Protein AF-A0A835HIG5-F1 (afdb_monomer)

pLDDT: mean 79.79, std 12.83, range [35.5, 94.94]

Secondary structure (DSSP, 8-state):
---TTHHHHHTT-S--HHHHTS-SEE----SS--S-GGG---SS----SS--------EE-SSTT--EE------TT-----SSSEE------

InterPro domains:
  IPR041469 Subtilisin-like protease, fibronectin type-III domain [PF17766] (39-87)

Foldseek 3Di:
DDDPCVCVVANPDDDDPVQVVADQKDFDADPDDPDDPLAGRDPDDDDDPDPDHHHHDIDGPHDAFDKDADDDDDPPVDDDDDPPRMDTHDDDD

Structure (mmCIF, N/CA/C/O backbone):
data_AF-A0A835HIG5-F1
#
_entry.id   AF-A0A835HIG5-F1
#
loop_
_atom_site.group_PDB
_atom_site.id
_atom_site.type_symbol
_atom_site.label_atom_id
_atom_site.label_alt_id
_atom_site.label_comp_id
_atom_site.label_asym_id
_atom_site.label_entity_id
_atom_site.label_seq_id
_atom_site.pdbx_PDB_ins_code
_atom_site.Cartn_x
_atom_site.Cartn_y
_atom_site.Cartn_z
_atom_site.occupancy
_atom_site.B_iso_or_equiv
_atom_site.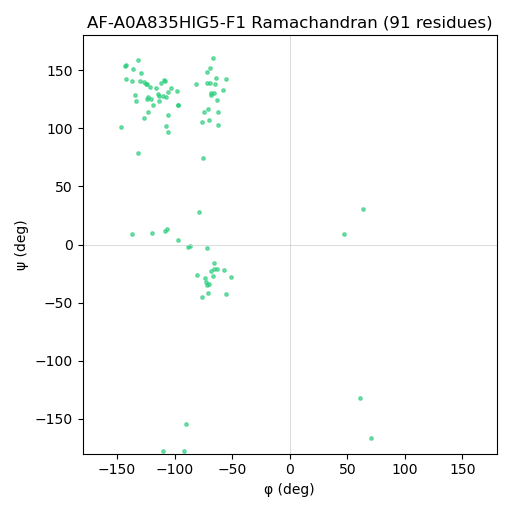auth_seq_id
_atom_site.auth_comp_id
_atom_site.auth_asym_id
_atom_site.auth_atom_id
_atom_site.pdbx_PDB_model_num
ATOM 1 N N . MET A 1 1 ? 2.284 -14.107 -19.522 1.00 35.50 1 MET A N 1
ATOM 2 C CA . MET A 1 1 ? 2.423 -12.793 -20.180 1.00 35.50 1 MET A CA 1
ATOM 3 C C . MET A 1 1 ? 2.311 -11.743 -19.090 1.00 35.50 1 MET A C 1
ATOM 5 O O . MET A 1 1 ? 1.210 -11.496 -18.626 1.00 35.50 1 MET A O 1
ATOM 9 N N . THR A 1 2 ? 3.433 -11.232 -18.590 1.00 46.38 2 THR A N 1
ATOM 10 C CA . THR A 1 2 ? 3.465 -10.095 -17.658 1.00 46.38 2 THR A CA 1
ATOM 11 C C . THR A 1 2 ? 3.984 -8.916 -18.463 1.00 46.38 2 THR A C 1
ATOM 13 O O . THR A 1 2 ? 5.159 -8.864 -18.814 1.00 46.38 2 THR A O 1
ATOM 16 N N . ASN A 1 3 ? 3.079 -8.045 -18.878 1.00 51.59 3 ASN A N 1
ATOM 17 C CA . ASN A 1 3 ? 3.389 -6.824 -19.600 1.00 51.59 3 ASN A CA 1
ATOM 18 C C . ASN A 1 3 ? 4.086 -5.857 -18.638 1.00 51.59 3 ASN A C 1
ATOM 20 O O . ASN A 1 3 ? 3.447 -5.310 -17.745 1.00 51.59 3 ASN A O 1
ATOM 24 N N . ALA A 1 4 ? 5.395 -5.676 -18.826 1.00 56.78 4 ALA A N 1
ATOM 25 C CA . ALA A 1 4 ? 6.230 -4.798 -18.005 1.00 56.78 4 ALA A CA 1
ATOM 26 C C . ALA A 1 4 ? 5.731 -3.336 -17.984 1.00 56.78 4 ALA A C 1
ATOM 28 O O . ALA A 1 4 ? 5.980 -2.631 -17.015 1.00 56.78 4 ALA A O 1
ATOM 29 N N . ASP A 1 5 ? 4.948 -2.928 -18.990 1.00 58.75 5 ASP A N 1
ATOM 30 C CA . ASP A 1 5 ? 4.459 -1.553 -19.162 1.00 58.75 5 ASP A CA 1
ATOM 31 C C . ASP A 1 5 ? 2.960 -1.373 -18.831 1.00 58.75 5 ASP A C 1
ATOM 33 O O . ASP A 1 5 ? 2.355 -0.360 -19.189 1.00 58.75 5 ASP A O 1
ATOM 37 N N . ALA A 1 6 ? 2.318 -2.352 -18.174 1.00 65.69 6 ALA A N 1
ATOM 38 C CA . ALA A 1 6 ? 0.874 -2.322 -17.888 1.00 65.69 6 ALA A CA 1
ATOM 39 C C . ALA A 1 6 ? 0.427 -1.061 -17.125 1.00 65.69 6 ALA A C 1
ATOM 41 O O . ALA A 1 6 ? -0.608 -0.467 -17.435 1.00 65.69 6 ALA A O 1
ATOM 42 N N . GLU A 1 7 ? 1.221 -0.664 -16.130 1.00 77.88 7 GLU A N 1
ATOM 43 C CA . GLU A 1 7 ? 0.874 0.385 -15.171 1.00 77.88 7 GLU A CA 1
ATOM 44 C C . GLU A 1 7 ? 0.918 1.788 -15.796 1.00 77.88 7 GLU A C 1
ATOM 46 O O . GLU A 1 7 ? 0.099 2.634 -15.448 1.00 77.88 7 GLU A O 1
ATOM 51 N N . PHE A 1 8 ? 1.799 2.034 -16.772 1.00 79.75 8 PHE A N 1
ATOM 52 C CA . PHE A 1 8 ? 1.863 3.323 -17.478 1.00 79.75 8 PHE A CA 1
ATOM 53 C C . PHE A 1 8 ? 0.802 3.458 -18.573 1.00 79.75 8 PHE A C 1
ATOM 55 O O . PHE A 1 8 ? 0.399 4.573 -18.897 1.00 79.75 8 PHE A O 1
ATOM 62 N N . GLY A 1 9 ? 0.333 2.338 -19.131 1.00 78.75 9 GLY A N 1
ATOM 63 C CA . GLY A 1 9 ? -0.751 2.344 -20.112 1.00 78.75 9 GLY A CA 1
ATOM 64 C C . GLY A 1 9 ? -2.125 2.551 -19.476 1.00 78.75 9 GLY A C 1
ATOM 65 O O . GLY A 1 9 ? -2.925 3.338 -19.978 1.00 78.75 9 GLY A O 1
ATOM 66 N N . TYR A 1 10 ? -2.402 1.846 -18.372 1.00 78.44 10 TYR A N 1
ATOM 67 C CA . TYR A 1 10 ? -3.759 1.748 -17.817 1.00 78.44 10 TYR A CA 1
ATOM 68 C C . TYR A 1 10 ? -3.839 1.880 -16.284 1.00 78.44 10 TYR A C 1
ATOM 70 O O . TYR A 1 10 ? -4.906 1.656 -15.712 1.00 78.44 10 TYR A O 1
ATOM 78 N N . GLY A 1 11 ? -2.752 2.240 -15.593 1.00 83.69 11 GLY A N 1
ATOM 79 C CA . GLY A 1 11 ? -2.750 2.429 -14.139 1.00 83.69 11 GLY A CA 1
ATOM 80 C C . GLY A 1 11 ? -3.116 1.156 -13.370 1.00 83.69 11 GLY A C 1
ATOM 81 O O . GLY A 1 1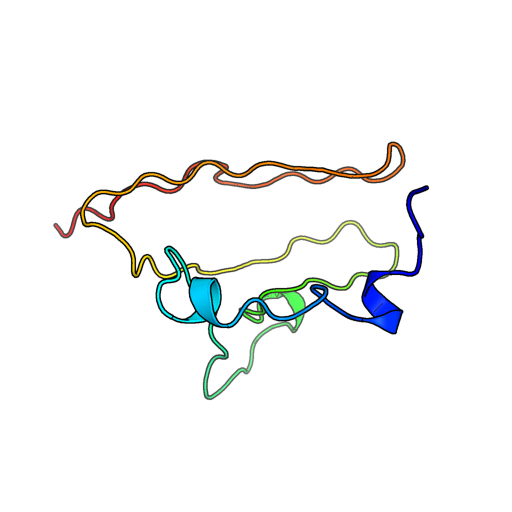1 ? -2.612 0.072 -13.653 1.00 83.69 11 GLY A O 1
ATOM 82 N N . VAL A 1 12 ? -4.034 1.281 -12.407 1.00 80.81 12 VAL A N 1
ATOM 83 C CA . VAL A 1 12 ? -4.521 0.177 -11.553 1.00 80.81 12 VAL A CA 1
ATOM 84 C C . VAL A 1 12 ? -5.565 -0.725 -12.237 1.00 80.81 12 VAL A C 1
ATOM 86 O O . VAL A 1 12 ? -6.374 -1.359 -11.562 1.00 80.81 12 VAL A O 1
ATOM 89 N N . SER A 1 13 ? -5.516 -0.834 -13.571 1.00 83.00 13 SER A N 1
ATOM 90 C CA . SER A 1 13 ? -6.411 -1.651 -14.407 1.00 83.00 13 SER A CA 1
ATOM 91 C C . SER A 1 13 ? -7.857 -1.122 -14.507 1.00 83.00 13 SER A C 1
ATOM 93 O O . SER A 1 13 ? -8.145 0.038 -14.218 1.00 83.00 13 SER A O 1
ATOM 95 N N . HIS A 1 14 ? -8.769 -1.959 -15.014 1.00 86.38 14 HIS A N 1
ATOM 96 C CA . HIS A 1 14 ? -10.168 -1.621 -15.280 1.00 86.38 14 HIS A CA 1
ATOM 97 C C . HIS A 1 14 ? -10.966 -1.411 -13.992 1.00 86.38 14 HIS A C 1
ATOM 99 O O . HIS A 1 14 ? -10.864 -2.187 -13.042 1.00 86.38 14 HIS A O 1
ATOM 105 N N . ILE A 1 15 ? -11.829 -0.394 -14.000 1.00 85.88 15 ILE A N 1
ATOM 106 C CA . ILE A 1 15 ? -12.740 -0.123 -12.892 1.00 85.88 15 ILE A CA 1
ATOM 107 C C . ILE A 1 15 ? -13.767 -1.254 -12.730 1.00 85.88 15 ILE A C 1
ATOM 109 O O . ILE A 1 15 ? -14.439 -1.644 -13.683 1.00 85.88 15 ILE A O 1
ATOM 113 N N . ASP A 1 16 ? -13.915 -1.743 -11.499 1.00 87.69 16 ASP A N 1
ATOM 114 C CA . ASP A 1 16 ? -15.024 -2.601 -11.082 1.00 87.69 16 ASP A CA 1
ATOM 115 C C . ASP A 1 16 ? -15.972 -1.757 -10.212 1.00 87.69 16 ASP A C 1
ATOM 117 O O . ASP A 1 16 ? -15.707 -1.561 -9.019 1.00 87.69 16 ASP A O 1
ATOM 121 N N . PRO A 1 17 ? -17.051 -1.198 -10.791 1.00 85.88 17 PRO A N 1
ATOM 122 C CA . PRO A 1 17 ? -17.921 -0.273 -10.074 1.00 85.88 17 PRO A CA 1
ATOM 123 C C . PRO A 1 17 ? -18.676 -0.951 -8.927 1.00 85.88 17 PRO A C 1
ATOM 125 O O . PRO A 1 17 ? -18.994 -0.288 -7.944 1.00 85.88 17 PRO A O 1
ATOM 128 N N . VAL A 1 18 ? -18.929 -2.263 -9.007 1.00 88.31 18 VAL A N 1
ATOM 129 C CA . VAL A 1 18 ? -19.625 -3.001 -7.943 1.00 88.31 18 VAL A CA 1
ATOM 130 C C . VAL A 1 18 ? -18.721 -3.132 -6.719 1.00 88.31 18 VAL A C 1
ATOM 132 O O . VAL A 1 18 ? -19.173 -2.916 -5.596 1.00 88.31 18 VAL A O 1
ATOM 135 N N . LYS A 1 19 ? -17.428 -3.416 -6.920 1.00 83.19 19 LYS A N 1
ATOM 136 C CA . LYS A 1 19 ? -16.455 -3.472 -5.816 1.00 83.19 19 LYS A CA 1
ATOM 137 C C . LYS A 1 19 ? -16.074 -2.096 -5.274 1.00 83.19 19 LYS A C 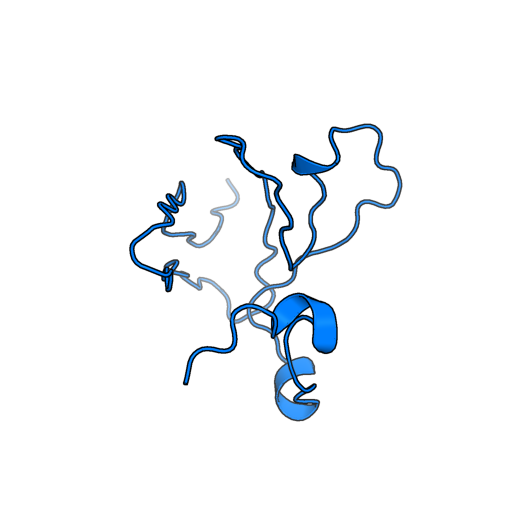1
ATOM 139 O O . LYS A 1 19 ? -15.762 -1.985 -4.093 1.00 83.19 19 LYS A O 1
ATOM 144 N N . ALA A 1 20 ? -16.126 -1.050 -6.098 1.00 81.31 20 ALA A N 1
ATOM 145 C CA . ALA A 1 20 ? -15.785 0.308 -5.674 1.00 81.31 20 ALA A CA 1
ATOM 146 C C . ALA A 1 20 ? -16.758 0.892 -4.628 1.00 81.31 20 ALA A C 1
ATOM 148 O O . ALA A 1 20 ? -16.385 1.815 -3.909 1.00 81.31 20 ALA A O 1
ATOM 149 N N . ILE A 1 21 ? -17.983 0.358 -4.522 1.00 81.44 21 ILE A N 1
ATOM 150 C CA . ILE A 1 21 ? -18.996 0.816 -3.554 1.00 81.44 21 ILE A CA 1
ATOM 151 C C . ILE A 1 21 ? -18.639 0.415 -2.116 1.00 81.44 21 ILE A C 1
ATOM 153 O O . ILE A 1 21 ? -18.934 1.161 -1.186 1.00 81.44 21 ILE A O 1
ATOM 157 N N . ASN A 1 22 ? -18.025 -0.756 -1.920 1.00 79.38 22 ASN A N 1
ATOM 158 C CA . ASN A 1 22 ? -17.729 -1.296 -0.594 1.00 79.38 22 ASN A CA 1
ATOM 159 C C . ASN A 1 22 ? -16.275 -1.768 -0.531 1.00 79.38 22 ASN A C 1
ATOM 161 O O . ASN A 1 22 ? -15.952 -2.948 -0.683 1.00 79.38 22 ASN A O 1
ATOM 165 N N . LEU A 1 23 ? -15.391 -0.788 -0.367 1.00 73.50 23 LEU A N 1
ATOM 166 C CA . LEU A 1 23 ? -13.968 -1.013 -0.169 1.00 73.50 23 LEU A CA 1
ATOM 167 C C . LEU A 1 23 ? -13.732 -1.361 1.301 1.00 73.50 23 LEU A C 1
ATOM 169 O O . LEU A 1 23 ? -14.297 -0.718 2.173 1.00 73.50 23 LEU A O 1
ATOM 173 N N . GLY A 1 24 ? -12.876 -2.345 1.585 1.00 73.50 24 GLY A N 1
ATOM 174 C CA . GLY A 1 24 ? -12.442 -2.597 2.965 1.00 73.50 24 GLY A CA 1
ATOM 175 C C . GLY A 1 24 ? -11.519 -1.491 3.484 1.00 73.50 24 GLY A C 1
ATOM 176 O O . GLY A 1 24 ? -11.583 -1.120 4.645 1.00 73.50 24 GLY A O 1
ATOM 177 N N . ASN A 1 25 ? -10.704 -0.918 2.595 1.00 67.50 25 ASN A N 1
ATOM 178 C CA . ASN A 1 25 ? -9.626 0.005 2.928 1.00 67.50 25 ASN A CA 1
ATOM 179 C C . ASN A 1 25 ? -9.509 1.116 1.877 1.00 67.50 25 ASN A C 1
ATOM 181 O O . ASN A 1 25 ? -9.623 0.842 0.680 1.00 67.50 25 ASN A O 1
ATOM 185 N N . VAL A 1 26 ? -9.209 2.346 2.307 1.00 76.12 26 VAL A N 1
ATOM 186 C CA . VAL A 1 26 ? -9.003 3.497 1.407 1.00 76.12 26 VAL A CA 1
ATOM 187 C C . VAL A 1 26 ? -7.702 4.247 1.698 1.00 76.12 26 VAL A C 1
ATOM 189 O O . VAL A 1 26 ? -7.251 4.341 2.841 1.00 76.12 26 VAL A O 1
ATOM 192 N N . SER A 1 27 ? -7.107 4.791 0.635 1.00 71.50 27 SER A N 1
ATOM 193 C CA . SER A 1 27 ? -5.977 5.726 0.658 1.00 71.50 27 SER A CA 1
ATOM 194 C C . SER A 1 27 ? -6.482 7.088 0.171 1.00 71.50 27 SER A C 1
ATOM 196 O O . SER A 1 27 ? -7.305 7.144 -0.743 1.00 71.50 27 SER A O 1
ATOM 198 N N . GLY A 1 28 ? -6.057 8.181 0.807 1.00 70.75 28 GLY A N 1
ATOM 199 C CA . GLY A 1 28 ? -6.626 9.511 0.576 1.00 70.75 28 GLY A CA 1
ATOM 200 C C . GLY A 1 28 ? -5.570 10.604 0.483 1.00 70.75 28 GLY A C 1
ATOM 201 O O . GLY A 1 28 ? -4.620 10.622 1.262 1.00 70.75 28 GLY A O 1
ATOM 202 N N . TYR A 1 29 ? -5.777 11.553 -0.433 1.00 65.81 29 TYR A N 1
ATOM 203 C CA . TYR A 1 29 ? -4.899 12.710 -0.605 1.00 65.81 29 TYR A CA 1
ATOM 204 C C . TYR A 1 29 ? -4.992 13.674 0.596 1.00 65.81 29 TYR A C 1
ATOM 206 O O . TYR A 1 29 ? -6.094 14.110 0.949 1.00 65.81 29 TYR A O 1
ATOM 214 N N . PRO A 1 30 ? -3.864 14.078 1.205 1.00 63.78 30 PRO A N 1
ATOM 215 C CA . PRO A 1 30 ? -3.863 15.145 2.197 1.00 63.78 30 PRO A CA 1
ATOM 216 C C . PRO A 1 30 ? -4.187 16.490 1.530 1.00 63.78 30 PRO A C 1
ATOM 218 O O . PRO A 1 30 ? -3.581 16.860 0.528 1.00 63.78 30 PRO A O 1
ATOM 221 N N . LYS A 1 31 ? -5.136 17.243 2.104 1.00 57.50 31 LYS A N 1
ATOM 222 C CA . LYS A 1 31 ? -5.632 18.515 1.537 1.00 57.50 31 LYS A CA 1
ATOM 223 C C . LYS A 1 31 ? -4.579 19.637 1.491 1.00 57.50 31 LYS A C 1
ATOM 225 O O . LYS A 1 31 ? -4.788 20.602 0.774 1.00 57.50 31 LYS A O 1
ATOM 230 N N . ASN A 1 32 ? -3.470 19.501 2.226 1.00 59.03 32 ASN A N 1
ATOM 231 C CA . ASN A 1 32 ? -2.300 20.385 2.213 1.00 59.03 32 ASN A CA 1
ATOM 232 C C . ASN A 1 32 ? -1.046 19.534 2.463 1.00 59.03 32 ASN A C 1
ATOM 234 O O . ASN A 1 32 ? -0.792 19.141 3.601 1.00 59.03 32 ASN A O 1
ATOM 238 N N . PHE A 1 33 ? -0.291 19.205 1.415 1.00 64.44 33 PHE A N 1
ATOM 239 C CA . PHE A 1 33 ? 0.906 18.375 1.539 1.00 64.44 33 PHE A CA 1
ATOM 240 C C . PHE A 1 33 ? 2.174 19.215 1.393 1.00 64.44 33 PHE A C 1
ATOM 242 O O . PHE A 1 33 ? 2.470 19.707 0.310 1.00 64.44 33 PHE A O 1
ATOM 249 N N . SER A 1 34 ? 2.923 19.368 2.483 1.00 64.50 34 SER A N 1
ATOM 250 C CA . SER A 1 34 ? 4.257 19.987 2.505 1.00 64.50 34 SER A CA 1
ATOM 251 C C . SER A 1 34 ? 5.382 18.963 2.730 1.00 64.50 34 SER A C 1
ATOM 253 O O . SER A 1 34 ? 6.514 19.345 3.020 1.00 64.50 34 SER A O 1
ATOM 255 N N . GLY A 1 35 ? 5.065 17.665 2.634 1.00 71.31 35 GLY A N 1
ATOM 256 C CA . GLY A 1 35 ? 5.992 16.550 2.846 1.00 71.31 35 GLY A CA 1
ATOM 257 C C . GLY A 1 35 ? 6.687 16.064 1.570 1.00 71.31 35 GLY A C 1
ATOM 25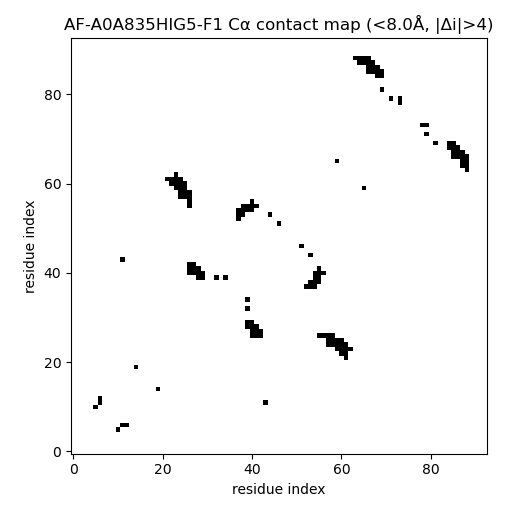8 O O . GLY A 1 35 ? 6.486 16.597 0.479 1.00 71.31 35 GLY A O 1
ATOM 259 N N . SER A 1 36 ? 7.511 15.022 1.704 1.00 80.62 36 SER A N 1
ATOM 260 C CA . SER A 1 36 ? 8.159 14.356 0.567 1.00 80.62 36 SER A CA 1
ATOM 261 C C . SER A 1 36 ? 7.124 13.683 -0.327 1.00 80.62 36 SER A C 1
ATOM 263 O O . SER A 1 36 ? 6.254 12.989 0.181 1.00 80.62 36 SER A O 1
ATOM 265 N N . VAL A 1 37 ? 7.246 13.775 -1.655 1.00 78.44 37 VAL A N 1
ATOM 266 C CA . VAL A 1 37 ? 6.369 13.046 -2.603 1.00 78.44 37 VAL A CA 1
ATOM 267 C C . VAL A 1 37 ? 6.278 11.543 -2.273 1.00 78.44 37 VAL A C 1
ATOM 269 O O . VAL A 1 37 ? 5.245 10.917 -2.508 1.00 78.44 37 VAL A O 1
ATOM 272 N N . MET A 1 38 ? 7.315 10.974 -1.649 1.00 81.06 38 MET A N 1
ATOM 273 C CA . MET A 1 38 ? 7.342 9.574 -1.210 1.00 81.06 38 MET A CA 1
ATOM 274 C C . MET A 1 38 ? 6.370 9.258 -0.064 1.00 81.06 38 MET A C 1
ATOM 276 O O . MET A 1 38 ? 5.962 8.105 0.066 1.00 81.06 38 MET A O 1
ATOM 280 N N . ASP A 1 39 ? 5.951 10.253 0.719 1.00 80.88 39 ASP A N 1
ATOM 281 C CA . ASP A 1 39 ? 4.996 10.119 1.832 1.00 80.88 39 ASP A CA 1
ATOM 282 C C . ASP A 1 39 ? 3.559 10.480 1.428 1.00 80.88 39 ASP A C 1
ATOM 284 O O . ASP A 1 39 ? 2.647 10.490 2.258 1.00 80.88 39 ASP A O 1
ATOM 288 N N . LEU A 1 40 ? 3.327 10.782 0.147 1.00 84.75 40 LEU A N 1
ATOM 289 C CA . LEU A 1 40 ? 1.986 11.044 -0.345 1.00 84.75 40 LEU A CA 1
ATOM 290 C C . LEU A 1 40 ? 1.128 9.789 -0.194 1.00 84.75 40 LEU A C 1
ATOM 292 O O . LEU A 1 40 ? 1.450 8.759 -0.769 1.00 84.75 40 LEU A O 1
ATOM 296 N N . ASN A 1 41 ? -0.012 9.873 0.487 1.00 85.44 41 ASN A N 1
ATOM 297 C CA . ASN A 1 41 ? -0.917 8.737 0.627 1.00 85.44 41 ASN A CA 1
ATOM 298 C C . ASN A 1 41 ? -1.707 8.461 -0.671 1.00 85.44 41 ASN A C 1
ATOM 300 O O . ASN A 1 41 ? -2.881 8.803 -0.788 1.00 85.44 41 ASN A O 1
ATOM 304 N N . HIS A 1 42 ? -1.014 7.889 -1.658 1.00 85.81 42 HIS A N 1
ATOM 305 C CA . HIS A 1 42 ? -1.519 7.532 -2.982 1.00 85.81 42 HIS A CA 1
ATOM 306 C C . HIS A 1 42 ? -1.663 6.004 -3.124 1.00 85.81 42 HIS A C 1
ATOM 308 O O . HIS A 1 42 ? -0.761 5.287 -2.671 1.00 85.81 42 HIS A O 1
ATOM 314 N N . PRO A 1 43 ? -2.725 5.489 -3.787 1.00 85.06 43 PRO A N 1
ATOM 315 C CA . PRO A 1 43 ? -2.965 4.051 -3.969 1.00 85.06 43 PRO A CA 1
ATOM 316 C C . PRO A 1 43 ? -2.009 3.364 -4.960 1.00 85.06 43 PRO A C 1
ATOM 318 O O . PRO A 1 43 ? -2.085 2.152 -5.138 1.00 85.06 43 PRO A O 1
ATOM 321 N N . SER A 1 44 ? -1.107 4.115 -5.593 1.00 87.62 44 SER A N 1
ATOM 322 C CA . SER A 1 44 ? -0.022 3.588 -6.426 1.00 87.62 44 SER A CA 1
ATOM 323 C C . SER A 1 44 ? 1.317 4.236 -6.074 1.00 87.62 44 SER A C 1
ATOM 325 O O . SER A 1 44 ? 1.372 5.319 -5.477 1.00 87.62 44 SER A O 1
ATOM 327 N N . ILE A 1 45 ? 2.401 3.550 -6.432 1.00 87.12 45 ILE A N 1
ATOM 328 C CA . ILE A 1 45 ? 3.783 3.963 -6.188 1.00 87.12 45 ILE A CA 1
ATOM 329 C C . ILE A 1 45 ? 4.509 3.990 -7.531 1.00 87.12 45 ILE A C 1
ATOM 331 O O . ILE A 1 45 ? 4.362 3.073 -8.329 1.00 87.12 45 ILE A O 1
ATOM 335 N N . MET A 1 46 ? 5.321 5.021 -7.749 1.00 85.38 46 MET A N 1
ATOM 336 C CA . MET A 1 46 ? 6.282 5.087 -8.845 1.00 85.38 46 MET A CA 1
ATOM 337 C C . MET A 1 46 ? 7.664 5.349 -8.246 1.00 85.38 46 MET A C 1
ATOM 339 O O . MET A 1 46 ? 7.798 6.164 -7.332 1.00 85.38 46 MET A O 1
ATOM 343 N N . PHE A 1 47 ? 8.687 4.664 -8.752 1.00 85.25 47 PHE A N 1
ATOM 344 C CA . PHE A 1 47 ? 10.076 4.849 -8.340 1.00 85.25 47 PHE A CA 1
ATOM 345 C C . PHE A 1 47 ? 11.006 4.698 -9.549 1.00 85.25 47 PHE A C 1
ATOM 347 O O . PHE A 1 47 ? 10.659 4.024 -10.515 1.00 85.25 47 PHE A O 1
ATOM 354 N N . VAL A 1 48 ? 12.177 5.333 -9.496 1.00 80.88 48 VAL A N 1
ATOM 355 C CA . VAL A 1 48 ? 13.230 5.208 -10.514 1.00 80.88 48 VAL A CA 1
ATOM 356 C C . VAL A 1 48 ? 14.519 4.811 -9.796 1.00 80.88 48 VAL A C 1
ATOM 358 O O . VAL A 1 48 ? 15.050 5.598 -9.017 1.00 80.88 48 VAL A O 1
ATOM 361 N N . ASP A 1 49 ? 14.941 3.559 -10.001 1.00 69.75 49 ASP A N 1
ATOM 362 C CA . ASP A 1 49 ? 16.242 2.920 -9.705 1.00 69.75 49 ASP A CA 1
ATOM 363 C C . ASP A 1 49 ? 16.913 3.113 -8.326 1.00 69.75 49 ASP A C 1
ATOM 365 O O . ASP A 1 49 ? 18.037 2.655 -8.115 1.00 6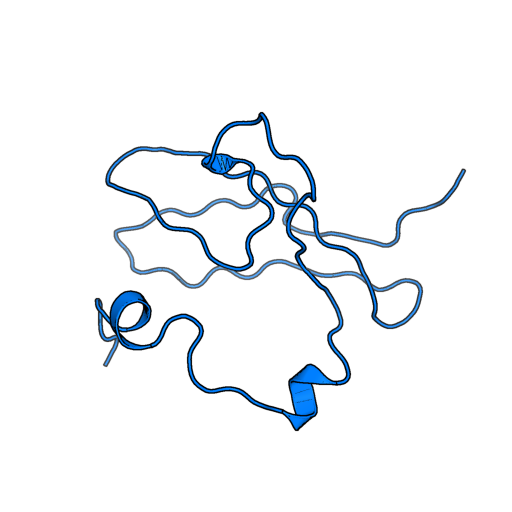9.75 49 ASP A O 1
ATOM 369 N N . ALA A 1 50 ? 16.238 3.706 -7.343 1.00 75.19 50 ALA A N 1
ATOM 370 C CA . ALA A 1 50 ? 16.772 3.910 -5.997 1.00 75.19 50 ALA A CA 1
ATOM 371 C C . ALA A 1 50 ? 16.094 3.017 -4.948 1.00 75.19 50 ALA A C 1
ATOM 373 O O . ALA A 1 50 ? 14.871 2.863 -4.932 1.00 75.19 50 ALA A O 1
ATOM 374 N N . ASN A 1 51 ? 16.886 2.505 -3.998 1.00 87.19 51 ASN A N 1
ATOM 375 C CA . ASN A 1 51 ? 16.372 1.906 -2.765 1.00 87.19 51 ASN A CA 1
ATOM 376 C C . ASN A 1 51 ? 15.618 2.977 -1.959 1.00 87.19 51 ASN A C 1
ATOM 378 O O . ASN A 1 51 ? 16.239 3.849 -1.351 1.00 87.19 51 ASN A O 1
ATOM 382 N N . THR A 1 52 ? 14.287 2.927 -2.003 1.00 87.31 52 THR A N 1
ATOM 383 C CA . THR A 1 52 ? 13.405 3.975 -1.478 1.00 87.31 52 THR A CA 1
ATOM 384 C C . THR A 1 52 ? 12.337 3.368 -0.582 1.00 87.31 52 THR A C 1
ATOM 386 O O . THR A 1 52 ? 11.766 2.326 -0.897 1.00 87.31 52 THR A O 1
ATOM 389 N N . THR A 1 53 ? 12.035 4.058 0.515 1.00 90.06 53 THR A N 1
ATOM 390 C CA . THR A 1 53 ? 10.925 3.721 1.410 1.00 90.06 53 THR A CA 1
ATOM 391 C C . THR A 1 53 ? 9.761 4.671 1.159 1.00 90.06 53 THR A C 1
ATOM 393 O O . THR A 1 53 ? 9.953 5.882 1.079 1.00 90.06 53 THR A O 1
ATOM 396 N N . PHE A 1 54 ? 8.554 4.114 1.078 1.00 90.19 54 PHE A N 1
ATOM 397 C CA . PHE A 1 54 ? 7.307 4.855 0.912 1.00 90.19 54 PHE A CA 1
ATOM 398 C C . PHE A 1 54 ? 6.436 4.677 2.151 1.00 90.19 54 PHE A C 1
ATOM 400 O O . PHE A 1 54 ? 6.171 3.545 2.561 1.00 90.19 54 PHE A O 1
ATOM 407 N N . SER A 1 55 ? 5.951 5.780 2.715 1.00 89.25 55 SER A N 1
ATOM 408 C CA . SER A 1 55 ? 5.028 5.752 3.852 1.00 89.25 55 SER A CA 1
ATOM 409 C C . SER A 1 55 ? 3.592 5.914 3.362 1.00 89.25 55 SER A C 1
ATOM 411 O O . SER A 1 55 ? 3.299 6.803 2.560 1.00 89.25 55 SER A O 1
ATOM 413 N N . ARG A 1 56 ? 2.675 5.059 3.824 1.00 88.12 56 ARG A N 1
ATOM 414 C CA . ARG A 1 56 ? 1.243 5.129 3.492 1.00 88.12 56 ARG A CA 1
ATOM 415 C C . ARG A 1 56 ? 0.395 4.913 4.734 1.00 88.12 56 ARG A C 1
ATOM 417 O O . ARG A 1 56 ? 0.785 4.186 5.645 1.00 88.12 56 ARG A O 1
ATOM 424 N N . THR A 1 57 ? -0.789 5.514 4.730 1.00 88.75 57 THR A N 1
ATOM 425 C CA . THR A 1 57 ? -1.788 5.331 5.782 1.00 88.75 57 THR A CA 1
ATOM 426 C C . THR A 1 57 ? -3.050 4.775 5.158 1.00 88.75 57 THR A C 1
ATOM 428 O O . THR A 1 57 ? -3.605 5.352 4.227 1.00 88.75 57 THR A O 1
ATOM 431 N N . VAL A 1 58 ? -3.515 3.656 5.692 1.00 86.50 58 VAL A N 1
ATOM 432 C CA . VAL A 1 58 ? -4.753 3.026 5.251 1.00 86.50 58 VAL A CA 1
ATOM 433 C C . VAL A 1 58 ? -5.819 3.281 6.303 1.00 86.50 58 VAL A C 1
ATOM 435 O O . VAL A 1 58 ? -5.572 3.085 7.492 1.00 86.50 58 VAL A O 1
ATOM 438 N N . THR A 1 59 ? -6.993 3.726 5.869 1.00 86.31 59 THR A N 1
ATOM 439 C CA . THR A 1 59 ? -8.173 3.813 6.731 1.00 86.31 59 THR A CA 1
ATOM 440 C C . THR A 1 59 ? -9.033 2.578 6.505 1.00 86.31 59 THR A C 1
ATOM 442 O O . THR A 1 59 ? -9.465 2.346 5.374 1.00 86.31 59 THR A O 1
ATOM 445 N N . ASP A 1 60 ? -9.261 1.804 7.569 1.00 84.88 60 ASP A N 1
ATOM 446 C CA . ASP A 1 60 ? -10.226 0.702 7.571 1.00 84.88 60 ASP A CA 1
ATOM 447 C C . ASP A 1 60 ? -11.637 1.286 7.535 1.00 84.88 60 ASP A C 1
ATOM 449 O O . ASP A 1 60 ? -12.047 2.035 8.423 1.00 84.88 60 ASP A O 1
ATOM 453 N N . VAL A 1 61 ? -12.344 0.986 6.456 1.00 83.31 61 VAL A N 1
ATOM 454 C CA . VAL A 1 61 ? -13.736 1.379 6.209 1.00 83.31 61 VAL A CA 1
ATOM 455 C C . VAL A 1 61 ? -14.631 0.141 6.051 1.00 83.31 61 VAL A C 1
ATOM 457 O O . VAL A 1 61 ? -15.792 0.264 5.666 1.00 83.31 61 VAL A O 1
ATOM 460 N N . GLY A 1 62 ? -14.092 -1.047 6.350 1.00 76.25 62 GLY A N 1
ATOM 461 C CA . GLY A 1 62 ? -14.779 -2.328 6.288 1.00 76.25 62 GLY A CA 1
ATOM 462 C C . GLY A 1 62 ? -15.468 -2.715 7.599 1.00 76.25 62 GLY A C 1
ATOM 463 O O . GLY A 1 62 ? -15.876 -1.882 8.409 1.00 76.25 62 GLY A O 1
ATOM 464 N N . ALA A 1 63 ? -15.636 -4.023 7.803 1.00 77.62 63 ALA A N 1
ATOM 465 C CA . ALA A 1 63 ? -16.248 -4.553 9.016 1.00 77.62 63 ALA A CA 1
ATOM 466 C C . ALA A 1 63 ? -15.396 -4.235 10.256 1.00 77.62 63 ALA A C 1
ATOM 468 O O . ALA A 1 63 ? -14.166 -4.307 10.211 1.00 77.62 63 ALA A O 1
ATOM 469 N N . ALA A 1 64 ? -16.057 -3.950 11.382 1.00 81.25 64 ALA A N 1
ATOM 470 C CA . ALA A 1 64 ? -15.372 -3.703 12.645 1.00 81.25 64 ALA A CA 1
ATOM 471 C C . ALA A 1 64 ? -14.454 -4.880 13.024 1.00 81.25 64 ALA A C 1
ATOM 473 O O . ALA A 1 64 ? -14.808 -6.045 12.844 1.00 81.25 64 ALA A O 1
ATOM 474 N N . ASN A 1 65 ? -13.297 -4.560 13.605 1.00 82.69 65 ASN A N 1
ATOM 475 C CA . ASN A 1 65 ? -12.281 -5.515 14.053 1.00 82.69 65 ASN A CA 1
ATOM 476 C C . ASN A 1 65 ? -11.621 -6.354 12.941 1.00 82.69 65 ASN A C 1
ATOM 478 O O . ASN A 1 65 ? -11.177 -7.479 13.185 1.00 82.69 65 ASN A O 1
ATOM 482 N N . SER A 1 66 ? -11.499 -5.801 11.735 1.00 86.12 66 SER A N 1
ATOM 483 C CA . SER A 1 66 ? -10.807 -6.470 10.635 1.00 86.12 66 SER A CA 1
ATOM 484 C C . SER A 1 66 ? -9.287 -6.516 10.832 1.00 86.12 66 SER A C 1
ATOM 486 O O . SER A 1 66 ? -8.673 -5.637 11.437 1.00 86.12 66 SER A O 1
ATOM 488 N N . THR A 1 67 ? -8.666 -7.577 10.312 1.00 90.00 67 THR A N 1
ATOM 489 C CA . THR A 1 67 ? -7.206 -7.721 10.232 1.00 90.00 67 THR A CA 1
ATOM 490 C C . THR A 1 67 ? -6.811 -7.947 8.781 1.00 90.00 67 THR A C 1
ATOM 492 O O . THR A 1 67 ? -7.307 -8.868 8.133 1.00 90.00 67 THR A O 1
ATOM 495 N N . TYR A 1 68 ? -5.887 -7.134 8.281 1.00 90.19 68 TYR A N 1
ATOM 496 C CA . TYR A 1 68 ? -5.412 -7.165 6.904 1.00 90.19 68 TYR A CA 1
ATOM 497 C C . TYR A 1 68 ? -3.949 -7.603 6.866 1.00 90.19 68 TYR A C 1
ATOM 499 O O . TYR A 1 68 ? -3.099 -7.025 7.543 1.00 90.19 68 TYR A O 1
ATOM 507 N N . LYS A 1 69 ? -3.642 -8.617 6.052 1.00 94.12 69 LYS A N 1
ATOM 508 C CA . LYS A 1 69 ? -2.277 -9.100 5.814 1.00 94.12 69 LYS A CA 1
ATOM 509 C C . LYS A 1 69 ? -1.828 -8.697 4.415 1.00 94.12 69 LYS A C 1
ATOM 511 O O . LYS A 1 69 ? -2.512 -8.994 3.439 1.00 94.12 69 LYS A O 1
ATOM 516 N N . ALA A 1 70 ? -0.673 -8.051 4.321 1.00 93.94 70 ALA A N 1
ATOM 517 C CA . ALA A 1 70 ? -0.104 -7.642 3.048 1.00 93.94 70 ALA A CA 1
ATOM 518 C C . ALA A 1 70 ? 0.431 -8.851 2.263 1.00 93.94 70 ALA A C 1
ATOM 520 O O . ALA A 1 70 ? 1.077 -9.744 2.821 1.00 93.94 70 ALA A O 1
ATOM 521 N N . THR A 1 71 ? 0.192 -8.853 0.954 1.00 94.94 71 THR A N 1
ATOM 522 C CA . THR A 1 71 ? 0.723 -9.839 0.006 1.00 94.94 71 THR A CA 1
ATOM 523 C C . THR A 1 71 ? 1.543 -9.128 -1.058 1.00 94.94 71 THR A C 1
ATOM 525 O O . THR A 1 71 ? 1.100 -8.117 -1.596 1.00 94.94 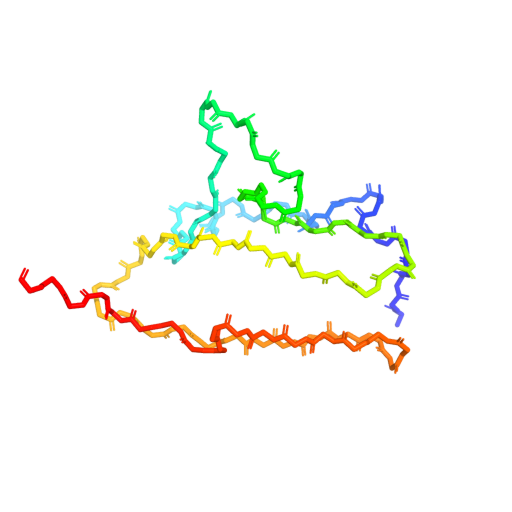71 THR A O 1
ATOM 528 N N . ILE A 1 72 ? 2.717 -9.667 -1.382 1.00 92.50 72 ILE A N 1
ATOM 529 C CA . ILE A 1 72 ? 3.633 -9.094 -2.372 1.00 92.50 72 ILE A CA 1
ATOM 530 C C . ILE A 1 72 ? 3.654 -10.007 -3.594 1.00 92.50 72 ILE A C 1
ATOM 532 O O . ILE A 1 72 ? 3.883 -11.207 -3.469 1.00 92.50 72 ILE A O 1
ATOM 536 N N . THR A 1 73 ? 3.435 -9.426 -4.771 1.00 91.44 73 THR A N 1
ATOM 537 C CA . THR A 1 73 ? 3.700 -10.063 -6.065 1.00 91.44 73 THR A CA 1
ATOM 538 C C . THR A 1 73 ? 4.660 -9.151 -6.817 1.00 91.44 73 THR A C 1
ATOM 540 O O . THR A 1 73 ? 4.304 -8.017 -7.117 1.00 91.44 73 THR A O 1
ATOM 543 N N . SER A 1 74 ? 5.885 -9.610 -7.074 1.00 88.44 74 SER A N 1
ATOM 544 C CA . SER A 1 74 ? 6.918 -8.830 -7.766 1.00 88.44 74 SER A CA 1
ATOM 545 C C . SER A 1 74 ? 7.742 -9.721 -8.704 1.00 88.44 74 SER A C 1
ATOM 547 O O . SER A 1 74 ? 7.832 -10.932 -8.477 1.00 88.44 74 SER A O 1
ATOM 549 N N . PRO A 1 75 ? 8.341 -9.161 -9.771 1.00 88.81 75 PRO A N 1
ATOM 550 C CA . PRO A 1 75 ? 9.301 -9.891 -10.591 1.00 88.81 75 PRO A CA 1
ATOM 551 C C . PRO A 1 75 ? 10.579 -10.193 -9.791 1.00 88.81 75 PRO A C 1
ATOM 553 O O . PRO A 1 75 ? 10.882 -9.541 -8.792 1.00 88.81 75 PRO A O 1
ATOM 556 N N . SER A 1 76 ? 11.364 -11.174 -10.243 1.00 87.31 76 SER A N 1
ATOM 557 C CA . SER A 1 76 ? 12.531 -11.686 -9.506 1.00 87.31 76 SER A CA 1
ATOM 558 C C . SER A 1 76 ? 13.655 -10.666 -9.291 1.00 87.31 76 SER A C 1
ATOM 560 O O . SER A 1 76 ? 14.480 -10.848 -8.401 1.00 87.31 76 SER A O 1
ATOM 562 N N . ASN A 1 77 ? 13.712 -9.606 -10.100 1.00 88.19 77 ASN A N 1
ATOM 563 C CA . ASN A 1 77 ? 14.701 -8.532 -10.003 1.00 88.19 77 ASN A CA 1
ATOM 564 C C . ASN A 1 77 ? 14.281 -7.386 -9.062 1.00 88.19 77 ASN A C 1
ATOM 566 O O . ASN A 1 77 ? 15.061 -6.454 -8.880 1.00 88.19 77 ASN A O 1
ATOM 570 N N . LEU A 1 78 ? 13.084 -7.439 -8.465 1.00 87.50 78 LEU A N 1
ATOM 571 C CA . LEU A 1 78 ? 12.575 -6.405 -7.564 1.00 87.50 78 LEU A CA 1
ATOM 572 C C . LEU A 1 78 ? 12.316 -6.974 -6.167 1.00 87.50 78 LEU A C 1
ATOM 574 O O . LEU A 1 78 ? 11.475 -7.857 -5.979 1.00 87.50 78 LEU A O 1
ATOM 578 N N . LYS A 1 79 ? 13.004 -6.413 -5.167 1.00 90.31 79 LYS A N 1
ATOM 579 C CA . LYS A 1 79 ? 12.781 -6.729 -3.754 1.00 90.31 79 LYS A CA 1
ATOM 580 C C . LYS A 1 79 ? 11.865 -5.687 -3.120 1.00 90.31 79 LYS A C 1
ATOM 582 O O . LYS A 1 79 ? 12.226 -4.518 -3.041 1.00 90.31 79 LYS A O 1
ATOM 587 N N . ILE A 1 80 ? 10.723 -6.140 -2.615 1.00 92.19 80 ILE A N 1
ATOM 588 C CA . ILE A 1 80 ? 9.760 -5.322 -1.871 1.00 92.19 80 ILE A CA 1
ATOM 589 C C . ILE A 1 80 ? 9.684 -5.865 -0.441 1.00 92.19 80 ILE A C 1
ATOM 591 O O . ILE A 1 80 ? 9.606 -7.078 -0.246 1.00 92.19 80 ILE A O 1
ATOM 595 N N . ASP A 1 81 ? 9.716 -4.975 0.551 1.00 94.00 81 ASP A N 1
ATOM 596 C CA . ASP A 1 81 ? 9.482 -5.291 1.966 1.00 94.00 81 ASP A CA 1
ATOM 597 C C . ASP A 1 81 ? 8.382 -4.372 2.511 1.00 94.00 81 ASP A C 1
ATOM 599 O O . ASP A 1 81 ? 8.342 -3.189 2.173 1.00 94.00 81 ASP A O 1
ATOM 603 N N . ILE A 1 82 ? 7.484 -4.906 3.342 1.00 94.81 82 ILE A N 1
ATOM 604 C CA . ILE A 1 82 ? 6.354 -4.158 3.916 1.00 94.81 82 ILE A CA 1
ATOM 605 C C . ILE A 1 82 ? 6.421 -4.250 5.435 1.00 94.81 82 ILE A C 1
ATOM 607 O O . ILE A 1 82 ? 6.435 -5.346 6.001 1.00 94.81 82 ILE A O 1
ATOM 611 N N . ARG A 1 83 ? 6.421 -3.091 6.103 1.00 94.75 83 ARG A N 1
ATOM 612 C CA . ARG A 1 83 ? 6.468 -2.995 7.565 1.00 94.75 83 ARG A CA 1
ATOM 613 C C . ARG A 1 83 ? 5.436 -1.995 8.101 1.00 94.75 83 ARG A C 1
ATOM 615 O O . ARG A 1 83 ? 5.523 -0.825 7.740 1.00 94.75 83 ARG A O 1
ATOM 622 N N . PRO A 1 84 ? 4.527 -2.415 9.002 1.00 94.69 84 PRO A N 1
ATOM 623 C CA . PRO A 1 84 ? 4.213 -3.807 9.347 1.00 94.69 84 PRO A CA 1
ATOM 624 C C . PRO A 1 84 ? 3.499 -4.530 8.187 1.00 94.69 84 PRO A C 1
ATOM 626 O O . PRO A 1 84 ? 2.782 -3.907 7.411 1.00 94.69 84 PRO A O 1
ATOM 629 N N . ASN A 1 85 ? 3.655 -5.853 8.081 1.00 94.38 85 ASN A N 1
ATOM 630 C CA . ASN A 1 85 ? 2.974 -6.668 7.060 1.00 94.38 85 ASN A CA 1
ATOM 631 C C . ASN A 1 85 ? 1.568 -7.142 7.479 1.00 94.38 85 ASN A C 1
ATOM 633 O O . ASN A 1 85 ? 0.889 -7.819 6.704 1.00 94.38 85 ASN A O 1
ATOM 637 N N . VAL A 1 86 ? 1.138 -6.806 8.697 1.00 92.88 86 VAL A N 1
ATOM 638 C CA . VAL A 1 86 ? -0.207 -7.048 9.219 1.00 92.88 86 VAL A CA 1
ATOM 639 C C . VAL A 1 86 ? -0.695 -5.774 9.898 1.00 92.88 86 VAL A C 1
ATOM 641 O O . VAL A 1 86 ? 0.004 -5.218 10.745 1.00 92.88 86 VAL A O 1
ATOM 644 N N . LEU A 1 87 ? -1.895 -5.331 9.531 1.00 91.31 87 LEU A N 1
ATOM 645 C CA . LEU A 1 87 ? -2.614 -4.238 10.178 1.00 91.31 87 LEU A CA 1
ATOM 646 C C . LEU A 1 87 ? -3.863 -4.809 10.838 1.00 91.31 87 LEU A C 1
ATOM 648 O O . LEU A 1 87 ? -4.666 -5.468 10.183 1.00 91.31 87 LEU A O 1
ATOM 652 N N . GLY A 1 88 ? -3.994 -4.584 12.140 1.00 86.81 88 GLY A N 1
ATOM 653 C CA . GLY A 1 88 ? -5.143 -5.018 12.924 1.00 86.81 88 GLY A CA 1
ATOM 654 C C . GLY A 1 88 ? -6.017 -3.849 13.382 1.00 86.81 88 GLY A C 1
ATOM 655 O O . GLY A 1 88 ? -5.702 -2.686 13.099 1.00 86.81 88 GLY A O 1
ATOM 656 N N . PRO A 1 89 ? -7.075 -4.158 14.147 1.00 79.56 89 PRO A N 1
ATOM 657 C CA . PRO A 1 89 ? -7.977 -3.166 14.711 1.00 79.56 89 PRO A CA 1
ATOM 658 C C . PRO A 1 89 ? -7.203 -2.187 15.591 1.00 79.56 89 PRO A C 1
ATOM 660 O O . PRO A 1 89 ? -6.400 -2.596 16.435 1.00 79.56 89 PRO A O 1
ATOM 663 N N . GLN A 1 90 ? -7.451 -0.892 15.417 1.00 67.31 90 GLN A N 1
ATOM 664 C CA . GLN A 1 90 ? -6.920 0.111 16.334 1.00 67.31 90 GLN A CA 1
ATOM 665 C C . GLN A 1 90 ? -7.729 0.043 17.632 1.00 67.31 90 GLN A C 1
ATOM 667 O O . GLN A 1 90 ? -8.923 0.333 17.646 1.00 67.31 90 GLN A O 1
ATOM 672 N N . VAL A 1 91 ? -7.090 -0.362 18.730 1.00 56.38 91 VAL A N 1
ATOM 673 C CA . VAL A 1 91 ? -7.702 -0.281 20.059 1.00 56.38 91 VAL A CA 1
ATOM 674 C C . VAL A 1 91 ? -7.628 1.179 20.492 1.00 56.38 91 VAL A C 1
ATOM 676 O O . VAL A 1 91 ? -6.553 1.665 20.843 1.00 56.38 91 VAL A O 1
ATOM 679 N N . HIS A 1 92 ? -8.752 1.894 20.453 1.00 50.81 92 HIS A N 1
ATOM 680 C CA 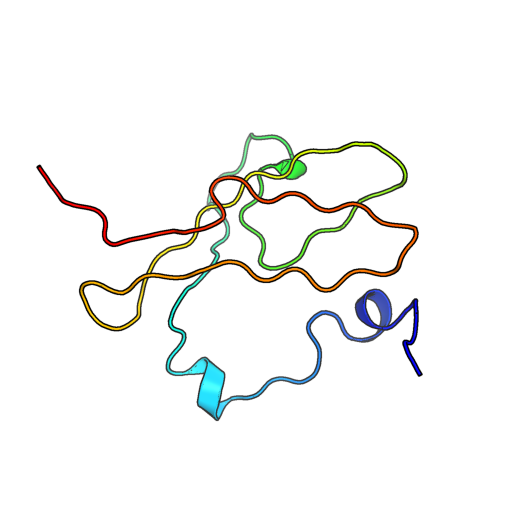. HIS A 1 92 ? -8.851 3.164 21.165 1.00 50.81 92 HIS A CA 1
ATOM 681 C C . HIS A 1 92 ? -8.674 2.874 22.662 1.00 50.81 92 HIS A C 1
ATOM 683 O O . HIS A 1 92 ? -9.474 2.147 23.250 1.00 50.81 92 HIS A O 1
ATOM 689 N N . LYS A 1 93 ? -7.579 3.374 23.242 1.00 38.16 93 LYS A N 1
ATOM 690 C CA . LYS A 1 93 ? -7.451 3.524 24.693 1.00 38.16 93 LYS A CA 1
ATOM 691 C C . LYS A 1 93 ? -8.218 4.752 25.150 1.00 38.16 93 LYS A C 1
ATOM 693 O O 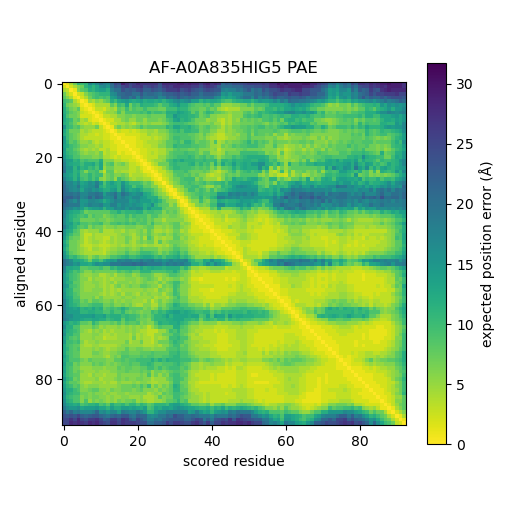. LYS A 1 93 ? -8.207 5.744 24.386 1.00 38.16 93 LYS A O 1
#

Sequence (93 aa):
MTNADAEFGYGVSHI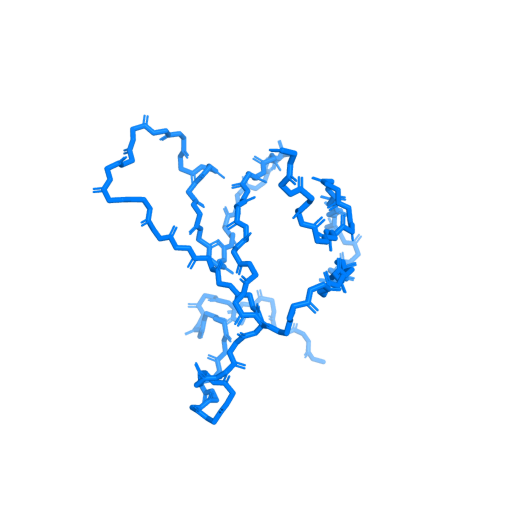DPVKAINLGNVSGYPKNFSGSVMDLNHPSIMFVDANTTFSRTVTDVGAANSTYKATITSPSNLKIDIRPNVLGPQVHK

Organism: NCBI:txid261450

Solvent-accessible surface area (backbone atoms only — not comparable to full-atom values): 6663 Å² total; per-residue (Å²): 139,82,68,91,60,49,52,83,75,51,49,93,58,82,89,53,72,78,58,65,75,67,46,52,63,49,59,57,78,66,94,77,78,90,70,58,81,54,53,50,29,56,94,69,87,87,86,78,101,62,98,75,82,70,50,75,62,75,47,81,65,48,68,89,77,50,70,50,71,71,81,88,87,71,60,94,92,54,91,83,87,67,86,77,47,61,50,64,60,81,78,84,127

Mean predicted aligned error: 8.41 Å

Radius of gyration: 15.42 Å; Cα contacts (8 Å, |Δi|>4): 74; chains: 1; bounding box: 36×33×45 Å